Protein AF-A0A957BRP2-F1 (afdb_monomer_lite)

pLDDT: mean 76.22, std 13.16, range [39.69, 90.19]

Radius of gyration: 18.39 Å; chains: 1; bounding box: 35×47×61 Å

Sequence (130 aa):
HIIASQASKHIGDVGSLRTRLLAAVAVDPTNQDVIQQLTAIDGAYARVKLKAEVGGVLEDYERPFDPLKLKAVDFAIATMKETGVFEGLLPPGPYALNADPFELTAGQVFELDLSPAEPPPEEAVPIWKR

Structure (mmCIF, N/CA/C/O backbone):
data_AF-A0A957BRP2-F1
#
_entry.id   AF-A0A957BRP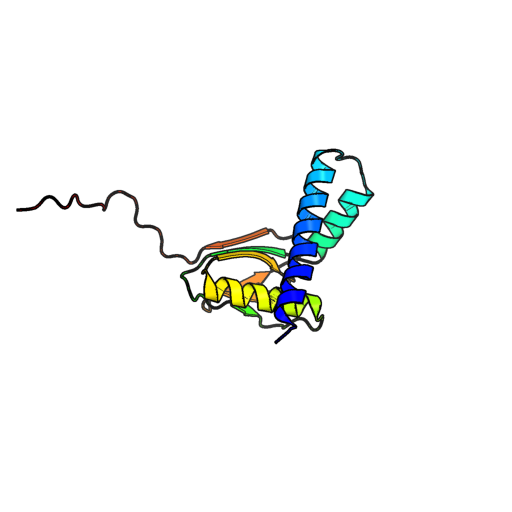2-F1
#
loop_
_atom_site.group_PDB
_atom_site.id
_atom_site.type_symbol
_atom_site.label_atom_id
_atom_site.label_alt_id
_atom_site.label_comp_id
_atom_site.label_asym_id
_atom_site.label_entity_id
_atom_site.label_seq_id
_atom_site.pdbx_PDB_ins_code
_atom_site.Cartn_x
_atom_site.Cartn_y
_atom_site.Cartn_z
_atom_site.occupancy
_atom_site.B_iso_or_equiv
_atom_site.auth_seq_id
_atom_site.auth_comp_id
_atom_site.auth_asym_id
_atom_site.auth_atom_id
_atom_site.pdbx_PDB_model_num
ATOM 1 N N . HIS A 1 1 ? -6.800 -19.661 -14.102 1.00 39.91 1 HIS A N 1
ATOM 2 C CA . HIS A 1 1 ? -6.485 -18.277 -13.689 1.00 39.91 1 HIS A CA 1
ATOM 3 C C . HIS A 1 1 ? -7.698 -17.664 -12.973 1.00 39.91 1 HIS A C 1
ATOM 5 O O . HIS A 1 1 ? -8.552 -17.107 -13.638 1.00 39.91 1 HIS A O 1
ATOM 11 N N . ILE A 1 2 ? -7.846 -17.834 -11.647 1.00 39.69 2 ILE A N 1
ATOM 12 C CA . ILE A 1 2 ? -8.983 -17.282 -10.850 1.00 39.69 2 ILE A CA 1
ATOM 13 C C . ILE A 1 2 ? -8.497 -16.498 -9.604 1.00 39.69 2 ILE A C 1
ATOM 15 O O . ILE A 1 2 ? -9.249 -15.755 -8.983 1.00 39.69 2 ILE A O 1
ATOM 19 N N . ILE A 1 3 ? -7.205 -16.573 -9.271 1.00 43.91 3 ILE A N 1
ATOM 20 C CA . ILE A 1 3 ? -6.670 -16.072 -7.994 1.00 43.91 3 ILE A CA 1
ATOM 21 C C . ILE A 1 3 ? -6.461 -14.541 -7.995 1.00 43.91 3 ILE A C 1
ATOM 23 O O . ILE A 1 3 ? -6.626 -13.913 -6.952 1.00 43.91 3 ILE A O 1
ATOM 27 N N . ALA A 1 4 ? -6.207 -13.921 -9.155 1.00 41.69 4 ALA A N 1
ATOM 28 C CA . ALA A 1 4 ? -5.976 -12.473 -9.259 1.00 41.69 4 ALA A CA 1
ATOM 29 C C . ALA A 1 4 ? -7.249 -11.636 -9.007 1.00 41.69 4 ALA A C 1
ATOM 31 O O . ALA A 1 4 ? -7.212 -10.644 -8.288 1.00 41.69 4 ALA A O 1
ATOM 32 N N . SER A 1 5 ? -8.409 -12.078 -9.512 1.00 44.28 5 SER A N 1
ATOM 33 C CA . SER A 1 5 ? -9.669 -11.321 -9.389 1.00 44.28 5 SER A CA 1
ATOM 34 C C . SER A 1 5 ? -10.220 -11.292 -7.956 1.00 44.28 5 SER A C 1
ATOM 36 O O . SER A 1 5 ? -10.863 -10.323 -7.561 1.00 44.28 5 SER A O 1
ATOM 38 N N . GLN A 1 6 ? -9.950 -12.322 -7.147 1.00 46.03 6 GLN A N 1
ATOM 39 C CA . GLN A 1 6 ? -10.313 -12.309 -5.725 1.00 46.03 6 GLN A CA 1
ATOM 40 C C . GLN A 1 6 ? -9.313 -11.517 -4.867 1.00 46.03 6 GLN A C 1
ATOM 42 O O . GLN A 1 6 ? -9.691 -10.995 -3.823 1.00 46.03 6 GLN A O 1
ATOM 47 N N . ALA A 1 7 ? -8.059 -11.379 -5.311 1.00 43.91 7 ALA A N 1
ATOM 48 C CA . ALA A 1 7 ? -7.031 -10.609 -4.610 1.00 43.91 7 ALA A CA 1
ATOM 49 C C . ALA A 1 7 ? -7.298 -9.097 -4.673 1.00 43.91 7 ALA A C 1
ATOM 51 O O . ALA A 1 7 ? -7.313 -8.441 -3.633 1.00 43.91 7 ALA A O 1
ATOM 52 N N . SER A 1 8 ? -7.615 -8.567 -5.861 1.00 48.12 8 SER A N 1
ATOM 53 C CA . SER A 1 8 ? -8.012 -7.160 -6.026 1.00 48.12 8 SER A CA 1
ATOM 54 C C . SER A 1 8 ? -9.260 -6.815 -5.215 1.00 48.12 8 SER A C 1
ATOM 56 O O . SER A 1 8 ? -9.370 -5.703 -4.714 1.00 48.12 8 SER A O 1
ATOM 58 N N . LYS A 1 9 ? -10.179 -7.776 -5.040 1.00 48.06 9 LYS A N 1
ATOM 59 C CA . LYS A 1 9 ? -11.356 -7.600 -4.182 1.00 48.06 9 LYS A CA 1
ATOM 60 C C . LYS A 1 9 ? -10.968 -7.438 -2.719 1.00 48.06 9 LYS A C 1
ATOM 62 O O . LYS A 1 9 ? -11.411 -6.482 -2.116 1.00 48.06 9 LYS A O 1
ATOM 67 N N . HIS A 1 10 ? -10.099 -8.288 -2.170 1.00 51.47 10 HIS A N 1
ATOM 68 C CA . HIS A 1 10 ? -9.723 -8.197 -0.754 1.00 51.47 10 HIS A CA 1
ATOM 69 C C . HIS A 1 10 ? -8.819 -6.999 -0.422 1.00 51.47 10 HIS A C 1
ATOM 71 O O . HIS A 1 10 ? -9.020 -6.359 0.605 1.00 51.47 10 HIS A O 1
ATOM 77 N N . ILE A 1 11 ? -7.854 -6.653 -1.281 1.00 59.44 11 ILE A N 1
ATOM 78 C CA . ILE A 1 11 ? -7.024 -5.444 -1.104 1.00 59.44 11 ILE A CA 1
ATOM 79 C C . ILE A 1 11 ? -7.878 -4.193 -1.309 1.00 59.44 11 ILE A C 1
ATOM 81 O O . ILE A 1 11 ? -7.826 -3.259 -0.509 1.00 59.44 11 ILE A O 1
ATOM 85 N N . GLY A 1 12 ? -8.714 -4.212 -2.350 1.00 57.41 12 GLY A N 1
ATOM 86 C CA . GLY A 1 12 ? -9.732 -3.202 -2.586 1.00 57.41 12 GLY A CA 1
ATOM 87 C C . GLY A 1 12 ? -10.685 -3.074 -1.402 1.00 57.41 12 GLY A C 1
ATOM 88 O O . GLY A 1 12 ? -11.028 -1.955 -1.050 1.00 57.41 12 GLY A O 1
ATOM 89 N N . ASP A 1 13 ? -11.047 -4.170 -0.735 1.00 68.25 13 ASP A N 1
ATOM 90 C CA . ASP A 1 13 ? -11.907 -4.175 0.447 1.00 68.25 13 ASP A CA 1
ATOM 91 C C . ASP A 1 13 ? -11.200 -3.575 1.661 1.00 68.25 13 ASP A C 1
ATOM 93 O O . ASP A 1 13 ? -11.823 -2.778 2.348 1.00 68.25 13 ASP A O 1
ATOM 97 N N . VAL A 1 14 ? -9.918 -3.868 1.920 1.00 72.12 14 VAL A N 1
ATOM 98 C CA . VAL A 1 14 ? -9.176 -3.252 3.043 1.00 72.12 14 VAL A CA 1
ATOM 99 C C . VAL A 1 14 ? -8.937 -1.760 2.792 1.00 72.12 14 VAL A C 1
ATOM 101 O O . VAL A 1 14 ? -9.185 -0.942 3.678 1.00 72.12 14 VAL A O 1
ATOM 104 N N . GLY A 1 15 ? -8.532 -1.378 1.578 1.00 70.56 15 GLY A N 1
ATOM 105 C CA . GLY A 1 15 ? -8.392 0.028 1.190 1.00 70.56 15 GLY A CA 1
ATOM 106 C C . GLY A 1 15 ? -9.727 0.781 1.228 1.00 70.56 15 GLY A C 1
ATOM 107 O O . GLY A 1 15 ? -9.817 1.862 1.807 1.00 70.56 15 GLY A O 1
ATOM 108 N N . SER A 1 16 ? -10.799 0.187 0.696 1.00 71.31 16 SER A N 1
ATOM 109 C CA . SER A 1 16 ? -12.150 0.769 0.720 1.00 71.31 16 SER A CA 1
ATOM 110 C C . SER A 1 16 ? -12.726 0.829 2.131 1.00 71.31 16 SER A C 1
ATOM 112 O O . SER A 1 16 ? -13.373 1.816 2.478 1.00 71.31 16 SER A O 1
ATOM 114 N N . LEU A 1 17 ? -12.496 -0.196 2.956 1.00 78.69 17 LEU A N 1
ATOM 115 C CA . LEU A 1 17 ? -12.867 -0.221 4.369 1.00 78.69 17 LEU A CA 1
ATOM 116 C C . LEU A 1 17 ? -12.195 0.939 5.091 1.00 78.69 17 LEU A C 1
ATOM 118 O O . LEU A 1 17 ? -12.870 1.706 5.767 1.00 78.69 17 LEU A O 1
ATOM 122 N N . ARG A 1 18 ? -10.895 1.128 4.876 1.00 77.56 18 ARG A N 1
ATOM 123 C CA . ARG A 1 18 ? -10.145 2.241 5.449 1.00 77.56 18 ARG A CA 1
ATOM 124 C C . ARG A 1 18 ? -10.690 3.602 5.005 1.00 77.56 18 ARG A C 1
ATOM 126 O O . ARG A 1 18 ? -10.87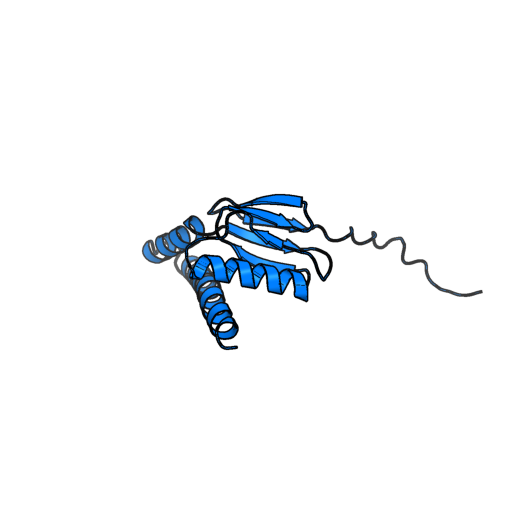5 4.478 5.843 1.00 77.56 18 ARG A O 1
ATOM 133 N N . THR A 1 19 ? -10.999 3.783 3.721 1.00 78.50 19 THR A N 1
ATOM 134 C CA . THR A 1 19 ? -11.618 5.018 3.204 1.00 78.50 19 THR A CA 1
ATOM 135 C C . THR A 1 19 ? -12.984 5.278 3.840 1.00 78.50 19 THR A C 1
ATOM 137 O O . THR A 1 19 ? -13.289 6.410 4.211 1.00 78.50 19 THR A O 1
ATOM 140 N N . ARG A 1 20 ? -13.797 4.232 4.033 1.00 81.38 20 ARG A N 1
ATOM 141 C CA . ARG A 1 20 ? -15.082 4.332 4.741 1.00 81.38 20 ARG A CA 1
ATOM 142 C C . ARG A 1 20 ? -14.894 4.676 6.216 1.00 81.38 20 ARG A C 1
ATOM 144 O O . ARG A 1 20 ? -15.638 5.506 6.723 1.00 81.38 20 ARG A O 1
ATOM 151 N N . LEU A 1 21 ? -13.902 4.088 6.883 1.00 80.69 21 LEU A N 1
ATOM 152 C CA . LEU A 1 21 ? -13.567 4.398 8.274 1.00 80.69 21 LEU A CA 1
ATOM 153 C C . LEU A 1 21 ? -13.082 5.844 8.414 1.00 80.69 21 LEU A C 1
ATOM 155 O O . LEU A 1 21 ? -13.538 6.538 9.310 1.00 80.69 21 LEU A O 1
ATOM 159 N N . LEU A 1 22 ? -12.251 6.346 7.494 1.00 81.81 22 LEU A N 1
ATOM 160 C CA . LEU A 1 22 ? -11.868 7.762 7.454 1.00 81.81 22 LEU A CA 1
ATOM 161 C C . LEU A 1 22 ? -13.079 8.684 7.291 1.00 81.81 22 LEU A C 1
ATOM 163 O O . LEU A 1 22 ? -13.196 9.675 8.008 1.00 81.81 22 LEU A O 1
ATOM 167 N N . ALA A 1 23 ? -13.991 8.352 6.373 1.00 82.88 23 ALA A N 1
ATOM 168 C CA . ALA A 1 23 ? -15.228 9.105 6.202 1.00 82.88 23 ALA A CA 1
ATOM 169 C C . ALA A 1 23 ? -16.103 9.050 7.467 1.00 82.88 23 ALA A C 1
ATOM 171 O O . ALA A 1 23 ? -16.691 10.057 7.846 1.00 82.88 23 ALA A O 1
ATOM 172 N N . ALA A 1 24 ? -16.148 7.907 8.156 1.00 80.06 24 ALA A N 1
ATOM 173 C CA . ALA A 1 24 ? -16.867 7.755 9.416 1.00 80.06 24 ALA A CA 1
ATOM 174 C C . ALA A 1 24 ? -16.241 8.582 10.553 1.00 80.06 24 ALA A C 1
ATOM 176 O O . ALA A 1 24 ? -16.981 9.249 11.265 1.00 80.06 24 ALA A O 1
ATOM 177 N N . VAL A 1 25 ? -14.907 8.627 10.678 1.00 84.19 25 VAL A N 1
ATOM 178 C CA . VAL A 1 25 ? -14.206 9.511 11.637 1.00 84.19 25 VAL A CA 1
ATOM 179 C C . VAL A 1 25 ? -14.467 10.984 11.324 1.00 84.19 25 VAL A C 1
ATOM 181 O O . VAL A 1 25 ? -14.622 11.787 12.238 1.00 84.19 25 VAL A O 1
ATOM 184 N N . ALA A 1 26 ? -14.541 11.358 10.043 1.00 84.69 26 ALA A N 1
ATOM 185 C CA . ALA A 1 26 ? -14.862 12.729 9.651 1.00 84.69 26 ALA A CA 1
ATOM 186 C C . ALA A 1 26 ? -16.294 13.141 10.045 1.00 84.69 26 ALA A C 1
ATOM 188 O O . ALA A 1 26 ? -16.545 14.323 10.273 1.00 84.69 26 ALA A O 1
ATOM 189 N N . VAL A 1 27 ? -17.221 12.179 10.125 1.00 87.25 27 VAL A N 1
ATOM 190 C CA . VAL A 1 27 ? -18.615 12.398 10.548 1.00 87.25 27 VAL A CA 1
ATOM 191 C C . VAL A 1 27 ? -18.758 12.359 12.071 1.00 87.25 27 VAL A C 1
ATOM 193 O O . VAL A 1 27 ? -19.453 13.201 12.634 1.00 87.25 27 VAL A O 1
ATOM 196 N N . ASP A 1 28 ? -18.100 11.410 12.737 1.00 83.75 28 ASP A N 1
ATOM 197 C CA . ASP A 1 28 ? -18.090 11.268 14.193 1.00 83.75 28 ASP A CA 1
ATOM 198 C C . ASP A 1 28 ? -16.667 10.972 14.705 1.00 83.75 28 ASP A C 1
ATOM 200 O O . ASP A 1 28 ? -16.266 9.810 14.842 1.00 83.75 28 ASP A O 1
ATOM 204 N N . PRO A 1 29 ? -15.895 12.021 15.037 1.00 80.06 29 PRO A N 1
ATOM 205 C CA . PRO A 1 29 ? -14.525 11.879 15.517 1.00 80.06 29 PRO A CA 1
ATOM 206 C C . PRO A 1 29 ? -14.441 11.388 16.968 1.00 80.06 29 PRO A C 1
ATOM 208 O O . PRO A 1 29 ? -13.342 11.262 17.501 1.00 80.06 29 PRO A O 1
ATOM 211 N N . THR A 1 30 ? -15.570 11.132 17.638 1.00 85.81 30 THR A N 1
ATOM 212 C CA . THR A 1 30 ? -15.581 10.624 19.018 1.00 85.81 30 THR A CA 1
ATOM 213 C C . THR A 1 30 ? -15.736 9.109 19.091 1.00 85.81 30 THR A C 1
ATOM 215 O O . THR A 1 30 ? -15.460 8.515 20.138 1.00 85.81 30 THR A O 1
ATOM 218 N N . ASN A 1 31 ? -16.108 8.473 17.975 1.00 86.00 31 ASN A N 1
ATOM 219 C CA . ASN A 1 31 ? -16.339 7.040 17.898 1.00 86.00 31 ASN A CA 1
ATOM 220 C C . ASN A 1 31 ? -15.031 6.241 18.042 1.00 86.00 31 ASN A C 1
ATOM 222 O O . ASN A 1 31 ? -14.284 6.026 17.084 1.00 86.00 31 ASN A O 1
ATOM 226 N N . GLN A 1 32 ? -14.767 5.785 19.269 1.00 83.56 32 GLN A N 1
ATOM 227 C CA . GLN A 1 32 ? -13.546 5.065 19.629 1.00 83.56 32 GLN A CA 1
ATOM 228 C C . GLN A 1 32 ? -13.381 3.744 18.866 1.00 83.56 32 GLN A C 1
ATOM 230 O O . GLN A 1 32 ? -12.252 3.391 18.536 1.00 83.56 32 GLN A O 1
ATOM 235 N N . ASP A 1 33 ? -14.467 3.042 18.532 1.00 82.19 33 ASP A N 1
ATOM 236 C CA . ASP A 1 33 ? -14.391 1.769 17.802 1.00 82.19 33 ASP A CA 1
ATOM 237 C C . ASP A 1 33 ? -13.894 1.978 16.366 1.00 82.19 33 ASP A C 1
ATOM 239 O O . ASP A 1 33 ? -13.042 1.234 15.877 1.00 82.19 33 ASP A O 1
ATOM 243 N N . VAL A 1 34 ? -14.370 3.034 15.699 1.00 79.56 34 VAL A N 1
ATOM 244 C CA . VAL A 1 34 ? -13.927 3.400 14.343 1.00 79.56 34 VAL A CA 1
ATOM 245 C C . VAL A 1 34 ? -12.454 3.816 14.358 1.00 79.56 34 VAL A C 1
ATOM 247 O O . VAL A 1 34 ? -11.680 3.394 13.496 1.00 79.56 34 VAL A O 1
ATOM 250 N N . ILE A 1 35 ? -12.046 4.596 15.361 1.00 78.38 35 ILE A N 1
ATOM 251 C CA . ILE A 1 35 ? -10.656 5.035 15.531 1.00 78.38 35 ILE A CA 1
ATOM 252 C C . ILE A 1 35 ? -9.738 3.840 15.805 1.00 78.38 35 ILE A C 1
ATOM 254 O O . ILE A 1 35 ? -8.669 3.747 15.203 1.00 78.38 35 ILE A O 1
ATOM 258 N N . GLN A 1 36 ? -10.144 2.897 16.659 1.00 82.12 36 GLN A N 1
ATOM 259 C CA . GLN A 1 36 ? -9.364 1.689 16.935 1.00 82.12 36 GLN A CA 1
ATOM 260 C C . GLN A 1 36 ? -9.220 0.807 15.696 1.00 82.12 36 GLN A C 1
ATOM 262 O O . GLN A 1 36 ? -8.122 0.330 15.422 1.00 82.12 36 GLN A O 1
ATOM 267 N N . GLN A 1 37 ? -10.284 0.628 14.909 1.00 77.50 37 GLN A N 1
ATOM 268 C CA . GLN A 1 37 ? -10.210 -0.140 13.663 1.00 77.50 37 GLN A CA 1
ATOM 269 C C . GLN A 1 37 ? -9.298 0.526 12.630 1.00 77.50 37 GLN A C 1
ATOM 271 O O . GLN A 1 37 ? -8.487 -0.152 11.999 1.00 77.50 37 GLN A O 1
ATOM 276 N N . LEU A 1 38 ? -9.380 1.852 12.488 1.00 77.81 38 LEU A N 1
ATOM 277 C CA . LEU A 1 38 ? -8.488 2.609 11.614 1.00 77.81 38 LEU A CA 1
ATOM 278 C C . LEU A 1 38 ? -7.028 2.487 12.075 1.00 77.81 38 LEU A C 1
ATOM 280 O O . LEU A 1 38 ? -6.148 2.222 11.261 1.00 77.81 38 LEU A O 1
ATOM 284 N N . THR A 1 39 ? -6.792 2.594 13.383 1.00 77.94 39 THR A N 1
ATOM 285 C CA . THR A 1 39 ? -5.462 2.462 13.994 1.00 77.94 39 THR A CA 1
ATOM 286 C C . THR A 1 39 ? -4.910 1.044 13.859 1.00 77.94 39 THR A C 1
ATOM 288 O O . THR A 1 39 ? -3.716 0.877 13.653 1.00 77.94 39 THR A O 1
ATOM 291 N N . ALA A 1 40 ? -5.753 0.012 13.927 1.00 78.88 40 ALA A N 1
ATOM 292 C CA . ALA A 1 40 ? -5.339 -1.373 13.715 1.00 78.88 40 ALA A CA 1
ATOM 293 C C . ALA A 1 40 ? -4.923 -1.632 12.258 1.00 78.88 40 ALA A C 1
ATOM 295 O O . ALA A 1 40 ? -3.949 -2.341 12.015 1.00 78.88 40 ALA A O 1
ATOM 296 N N . ILE A 1 41 ? -5.632 -1.038 11.290 1.00 77.94 41 ILE A N 1
ATOM 297 C CA . ILE A 1 41 ? -5.258 -1.106 9.870 1.00 77.94 41 ILE A CA 1
ATOM 298 C C . ILE A 1 41 ? -3.954 -0.340 9.635 1.00 77.94 41 ILE A C 1
ATOM 300 O O . ILE A 1 41 ? -3.030 -0.885 9.033 1.00 77.94 41 ILE A O 1
ATOM 304 N N . ASP A 1 42 ? -3.855 0.885 10.148 1.00 75.38 42 ASP A N 1
ATOM 305 C CA . ASP A 1 42 ? -2.649 1.704 10.016 1.00 75.38 42 ASP A CA 1
ATOM 306 C C . ASP A 1 42 ? -1.460 1.064 10.752 1.00 75.38 42 ASP A C 1
ATOM 308 O O . ASP A 1 42 ? -0.347 1.087 10.254 1.00 75.38 42 ASP A O 1
ATOM 312 N N . GLY A 1 43 ? -1.675 0.382 11.875 1.00 79.25 43 GLY A N 1
ATOM 313 C CA . GLY A 1 43 ? -0.633 -0.352 12.599 1.00 79.25 43 GLY A CA 1
ATOM 314 C C . GLY A 1 43 ? -0.189 -1.660 11.934 1.00 79.25 43 GLY A C 1
ATOM 315 O O . GLY A 1 43 ? 0.820 -2.232 12.342 1.00 79.25 43 GLY A O 1
ATOM 316 N N . ALA A 1 44 ? -0.909 -2.146 10.919 1.00 80.19 44 ALA A N 1
ATOM 317 C CA . ALA A 1 44 ? -0.582 -3.381 10.205 1.00 80.19 44 ALA A CA 1
ATOM 318 C C . ALA A 1 44 ? 0.026 -3.144 8.811 1.00 80.19 44 ALA A C 1
ATOM 320 O O . ALA A 1 44 ? 0.657 -4.055 8.267 1.00 80.19 44 ALA A O 1
ATOM 321 N N . TYR A 1 45 ? -0.158 -1.947 8.244 1.00 82.75 45 TYR A N 1
ATOM 322 C CA . TYR A 1 45 ? 0.244 -1.597 6.882 1.00 82.75 45 TYR A CA 1
ATOM 323 C C . TYR A 1 45 ? 0.866 -0.197 6.822 1.00 82.75 45 TYR A C 1
ATOM 325 O O . TYR A 1 45 ? 0.474 0.714 7.545 1.00 82.75 45 TYR A O 1
ATOM 333 N N . ALA A 1 46 ? 1.817 -0.008 5.916 1.00 85.69 46 ALA A N 1
ATOM 334 C CA . ALA A 1 46 ? 2.286 1.301 5.494 1.00 85.69 46 ALA A CA 1
ATOM 335 C C . ALA A 1 46 ? 1.405 1.811 4.348 1.00 85.69 46 ALA A C 1
ATOM 337 O O . ALA A 1 46 ? 1.018 1.045 3.459 1.00 85.69 46 ALA A O 1
ATOM 338 N N . ARG A 1 47 ? 1.106 3.111 4.332 1.00 84.00 47 ARG A N 1
ATOM 339 C CA . ARG A 1 47 ? 0.504 3.745 3.159 1.00 84.00 47 ARG A CA 1
ATOM 340 C C . ARG A 1 47 ? 1.614 4.170 2.222 1.00 84.00 47 ARG A C 1
ATOM 342 O O . ARG A 1 47 ? 2.526 4.874 2.643 1.00 84.00 47 ARG A O 1
ATOM 349 N N . VAL A 1 48 ? 1.504 3.785 0.960 1.00 86.50 48 VAL A N 1
ATOM 350 C CA . VAL A 1 48 ? 2.511 4.101 -0.044 1.00 86.50 48 VAL A CA 1
ATOM 351 C C . VAL A 1 48 ? 1.910 4.829 -1.231 1.00 86.50 48 VAL A C 1
ATOM 353 O O . VAL A 1 48 ? 0.814 4.497 -1.691 1.00 86.50 48 VAL A O 1
ATOM 356 N N . LYS A 1 49 ? 2.666 5.797 -1.737 1.00 89.00 49 LYS A N 1
ATOM 357 C CA . LYS A 1 49 ? 2.473 6.390 -3.051 1.00 89.00 49 LYS A CA 1
ATOM 358 C C . LYS A 1 49 ? 3.785 6.278 -3.811 1.00 89.00 49 LYS A C 1
ATOM 360 O O . LYS A 1 49 ? 4.737 7.002 -3.537 1.00 89.00 49 LYS A O 1
ATOM 365 N N . LEU A 1 50 ? 3.842 5.315 -4.715 1.00 87.50 50 LEU A N 1
ATOM 366 C CA . LEU A 1 50 ? 5.012 5.008 -5.520 1.00 87.50 50 LEU A CA 1
ATOM 367 C C . LEU A 1 50 ? 4.762 5.478 -6.943 1.00 87.50 50 LEU A C 1
ATOM 369 O O . LEU A 1 50 ? 3.690 5.245 -7.508 1.00 87.50 50 LEU A O 1
ATOM 373 N N . LYS A 1 51 ? 5.760 6.130 -7.521 1.00 88.50 51 LYS A N 1
ATOM 374 C CA . LYS A 1 51 ? 5.716 6.598 -8.894 1.00 88.50 51 LYS A CA 1
ATOM 375 C C . LYS A 1 51 ? 7.078 6.392 -9.546 1.00 88.50 51 LYS A C 1
ATOM 377 O O . LYS A 1 51 ? 8.110 6.693 -8.958 1.00 88.50 51 LYS A O 1
ATOM 382 N N . ALA A 1 52 ? 7.068 5.829 -10.739 1.00 87.25 52 ALA A N 1
ATOM 383 C CA . ALA A 1 52 ? 8.229 5.565 -11.569 1.00 87.25 52 ALA A CA 1
ATOM 384 C C . ALA A 1 52 ? 7.811 5.612 -13.044 1.00 87.25 52 ALA A C 1
ATOM 386 O O . ALA A 1 52 ? 6.628 5.733 -13.373 1.00 87.25 52 ALA A O 1
ATOM 387 N N . GLU A 1 53 ? 8.777 5.472 -13.949 1.00 84.50 53 GLU A N 1
ATOM 388 C CA . GLU A 1 53 ? 8.461 5.214 -15.351 1.00 84.50 53 GLU A CA 1
ATOM 389 C C . GLU A 1 53 ? 7.646 3.919 -15.518 1.00 84.50 53 GLU A C 1
ATOM 391 O O . GLU A 1 53 ? 7.742 2.976 -14.723 1.00 84.50 53 GLU A O 1
ATOM 396 N N . VAL A 1 54 ? 6.832 3.871 -16.575 1.00 78.19 54 VAL A N 1
ATOM 397 C CA . VAL A 1 54 ? 6.050 2.681 -16.932 1.00 78.19 54 VAL A CA 1
ATOM 398 C C . VAL A 1 54 ? 6.989 1.487 -17.110 1.00 78.19 54 VAL A C 1
ATOM 400 O O . VAL A 1 54 ? 7.963 1.560 -17.857 1.00 78.19 54 VAL A O 1
ATOM 403 N N . GLY A 1 55 ? 6.682 0.378 -16.437 1.00 71.44 55 GLY A N 1
ATOM 404 C CA . GLY A 1 55 ? 7.555 -0.796 -16.385 1.00 71.44 55 GLY A CA 1
ATOM 405 C C . GLY A 1 55 ? 8.493 -0.830 -15.177 1.00 71.44 55 GLY A C 1
ATOM 406 O O . GLY A 1 55 ? 9.291 -1.762 -15.080 1.00 71.44 55 GLY A O 1
ATOM 407 N N . GLY A 1 56 ? 8.375 0.133 -14.255 1.00 77.19 56 GLY A N 1
ATOM 408 C CA . GLY A 1 56 ? 9.105 0.134 -12.994 1.00 77.19 56 GLY A CA 1
ATOM 409 C C . GLY A 1 56 ? 8.931 -1.173 -12.216 1.00 77.19 56 GLY A C 1
ATOM 410 O O . GLY A 1 56 ? 7.830 -1.726 -12.122 1.00 77.19 56 GLY A O 1
ATOM 411 N N . VAL A 1 57 ? 10.034 -1.685 -11.675 1.00 81.50 57 VAL A N 1
ATOM 412 C CA . VAL A 1 57 ? 10.068 -2.976 -10.980 1.00 81.50 57 VAL A CA 1
ATOM 413 C C . VAL A 1 57 ? 10.059 -2.724 -9.482 1.00 81.50 57 VAL A C 1
ATOM 415 O O . VAL A 1 57 ? 11.023 -2.192 -8.938 1.00 81.50 57 VAL A O 1
ATOM 418 N N . LEU A 1 58 ? 8.962 -3.110 -8.831 1.00 84.19 58 LEU A N 1
ATOM 419 C CA . LEU A 1 58 ? 8.896 -3.218 -7.379 1.00 84.19 58 LEU A CA 1
ATOM 420 C C . LEU A 1 58 ? 9.339 -4.631 -6.975 1.00 84.19 58 LEU A C 1
ATOM 422 O O . LEU A 1 58 ? 8.807 -5.620 -7.482 1.00 84.19 58 LEU A O 1
ATOM 426 N N . GLU A 1 59 ? 10.301 -4.721 -6.069 1.00 84.81 59 GLU A N 1
ATOM 427 C CA . GLU A 1 59 ? 10.783 -5.962 -5.468 1.00 84.81 59 GLU A CA 1
ATOM 428 C C . GLU A 1 59 ? 10.468 -5.970 -3.972 1.00 84.81 59 GLU A C 1
ATOM 430 O O . GLU A 1 59 ? 10.507 -4.931 -3.315 1.00 84.81 59 GLU A O 1
ATOM 435 N N . ASP A 1 60 ? 10.163 -7.152 -3.443 1.00 83.00 60 ASP A N 1
ATOM 436 C CA . ASP A 1 60 ? 9.974 -7.419 -2.016 1.00 83.00 60 ASP A CA 1
ATOM 437 C C . ASP A 1 60 ? 10.996 -8.477 -1.593 1.00 83.00 60 ASP A C 1
ATOM 439 O O . ASP A 1 60 ? 11.030 -9.576 -2.164 1.00 83.00 60 ASP A O 1
ATOM 443 N N . TYR A 1 61 ? 11.838 -8.131 -0.617 1.00 73.00 61 TYR A N 1
ATOM 444 C CA . TYR A 1 61 ? 12.928 -8.990 -0.156 1.00 73.00 61 TYR A CA 1
ATOM 445 C C . TYR A 1 61 ? 12.523 -9.945 0.970 1.00 73.00 61 TYR A C 1
ATOM 447 O O . TYR A 1 61 ? 13.202 -10.954 1.162 1.00 73.00 61 TYR A O 1
ATOM 455 N N . GLU A 1 62 ? 11.434 -9.681 1.696 1.00 74.38 62 GLU A N 1
ATOM 456 C CA . GLU A 1 62 ? 11.005 -10.534 2.812 1.00 74.38 62 GLU A CA 1
ATOM 457 C C . GLU A 1 62 ? 9.882 -11.504 2.449 1.00 74.38 62 GLU A C 1
ATOM 459 O O . GLU A 1 62 ? 9.787 -12.546 3.093 1.00 74.38 62 GLU A O 1
ATOM 464 N N . ARG A 1 63 ? 9.070 -11.211 1.421 1.00 70.56 63 ARG A N 1
ATOM 465 C CA . ARG A 1 63 ? 7.901 -12.009 1.002 1.00 70.56 63 ARG A CA 1
ATOM 466 C C . ARG A 1 63 ? 7.051 -12.497 2.185 1.00 70.56 63 ARG A C 1
ATOM 468 O O . ARG A 1 63 ? 7.264 -13.601 2.697 1.00 70.56 63 ARG A O 1
ATOM 475 N N . PRO A 1 64 ? 6.012 -11.743 2.579 1.00 69.62 64 PRO A N 1
ATOM 476 C CA . PRO A 1 64 ? 5.161 -12.098 3.704 1.00 69.62 64 PRO A CA 1
ATOM 477 C C . PRO A 1 64 ? 4.633 -13.538 3.620 1.00 69.62 64 PRO A C 1
ATOM 479 O O . PRO A 1 64 ? 4.075 -13.948 2.605 1.00 69.62 64 PRO A O 1
ATOM 482 N N . PHE A 1 65 ? 4.731 -14.292 4.719 1.00 72.75 65 PHE A N 1
ATOM 483 C CA . PHE A 1 65 ? 4.143 -15.638 4.806 1.00 72.75 65 PHE A CA 1
ATOM 484 C C . PHE A 1 65 ? 2.604 -15.609 4.806 1.00 72.75 65 PHE A C 1
ATOM 486 O O . PHE A 1 65 ? 1.949 -16.584 4.438 1.00 72.75 65 PHE A O 1
ATOM 493 N N . ASP A 1 66 ? 2.017 -14.483 5.220 1.00 77.50 66 ASP A N 1
ATOM 494 C CA . ASP A 1 66 ? 0.574 -14.269 5.201 1.00 77.50 66 ASP A CA 1
ATOM 495 C C . ASP A 1 66 ? 0.072 -14.158 3.744 1.00 77.50 66 ASP A C 1
ATOM 497 O O . ASP A 1 66 ? 0.459 -13.222 3.033 1.00 77.50 66 ASP A O 1
ATOM 501 N N . PRO A 1 67 ? -0.822 -15.059 3.290 1.00 75.00 67 PRO A N 1
ATOM 502 C CA . PRO A 1 67 ? -1.338 -15.056 1.923 1.00 75.00 67 PRO A CA 1
ATOM 503 C C . PRO A 1 67 ? -2.042 -13.757 1.519 1.00 75.00 67 PRO A C 1
ATOM 505 O O . PRO A 1 67 ? -2.112 -13.448 0.329 1.00 75.00 67 PRO A O 1
ATOM 508 N N . LEU A 1 68 ? -2.607 -13.013 2.475 1.00 71.56 68 LEU A N 1
ATOM 509 C CA . LEU A 1 68 ? -3.240 -11.722 2.207 1.00 71.56 68 LEU A CA 1
ATOM 510 C C . LEU A 1 68 ? -2.187 -10.648 1.938 1.00 71.56 68 LEU A C 1
ATOM 512 O O . LEU A 1 68 ? -2.313 -9.897 0.972 1.00 71.56 68 LEU A O 1
ATOM 516 N N . LYS A 1 69 ? -1.126 -10.619 2.748 1.00 77.56 69 LYS A N 1
ATOM 517 C CA . LYS A 1 69 ? -0.013 -9.674 2.594 1.00 77.56 69 LYS A CA 1
ATOM 518 C C . LYS A 1 69 ? 0.775 -9.943 1.315 1.00 77.56 69 LYS A C 1
ATOM 520 O O . LYS A 1 69 ? 1.045 -9.008 0.571 1.00 77.56 69 LYS A O 1
ATOM 525 N N . LEU A 1 70 ? 1.052 -11.211 1.010 1.00 82.12 70 LEU A N 1
ATOM 526 C CA . LEU A 1 70 ? 1.733 -11.609 -0.223 1.00 82.12 70 LEU A CA 1
ATOM 527 C C . LEU A 1 70 ? 0.967 -11.147 -1.471 1.00 82.12 70 LEU A C 1
ATOM 529 O O . LEU A 1 70 ? 1.546 -10.603 -2.404 1.00 82.12 70 LEU A O 1
ATOM 533 N N . LYS A 1 71 ? -0.363 -11.270 -1.459 1.00 77.62 71 LYS A N 1
ATOM 534 C CA . LYS A 1 71 ? -1.206 -10.775 -2.555 1.00 77.62 71 LYS A CA 1
ATOM 535 C C . LYS A 1 71 ? -1.195 -9.253 -2.685 1.00 77.62 71 LYS A C 1
ATOM 537 O O . LYS A 1 71 ? -1.291 -8.756 -3.804 1.00 77.62 71 LYS A O 1
ATOM 542 N N . ALA A 1 72 ? -1.122 -8.523 -1.568 1.00 79.62 72 ALA A N 1
ATOM 543 C CA . ALA A 1 72 ? -1.003 -7.064 -1.584 1.00 79.62 72 ALA A CA 1
ATOM 544 C C . ALA A 1 72 ? 0.278 -6.625 -2.298 1.00 79.62 72 ALA A C 1
ATOM 546 O O . ALA A 1 72 ? 0.230 -5.747 -3.160 1.00 79.62 72 ALA A O 1
ATOM 547 N N . VAL A 1 73 ? 1.383 -7.313 -2.008 1.00 84.88 73 VAL A N 1
ATOM 548 C CA . VAL A 1 73 ? 2.662 -7.119 -2.692 1.00 84.88 73 VAL A CA 1
ATOM 549 C C . VAL A 1 73 ? 2.545 -7.465 -4.179 1.00 84.88 73 VAL A C 1
ATOM 551 O O . VAL A 1 73 ? 2.840 -6.616 -5.014 1.00 84.88 73 VAL A O 1
ATOM 554 N N . ASP A 1 74 ? 2.031 -8.647 -4.536 1.00 84.88 74 ASP A N 1
ATOM 555 C CA . ASP A 1 74 ? 1.879 -9.064 -5.942 1.00 84.88 74 ASP A CA 1
ATOM 556 C C . ASP A 1 74 ? 1.063 -8.056 -6.770 1.00 84.88 74 ASP A C 1
ATOM 558 O O . ASP A 1 74 ? 1.390 -7.767 -7.924 1.00 84.88 74 ASP A O 1
ATOM 562 N N . PHE A 1 75 ? -0.003 -7.501 -6.185 1.00 83.56 75 PHE A N 1
ATOM 563 C CA . PHE A 1 75 ? -0.828 -6.484 -6.831 1.00 83.56 75 PHE A CA 1
ATOM 564 C C . PHE A 1 75 ? -0.071 -5.169 -7.041 1.00 83.56 75 PHE A C 1
ATOM 566 O O . PHE A 1 75 ? -0.167 -4.579 -8.119 1.00 83.56 75 PHE A O 1
ATOM 573 N N . ALA A 1 76 ? 0.699 -4.719 -6.048 1.00 84.44 76 ALA A N 1
ATOM 574 C CA . ALA A 1 76 ? 1.527 -3.525 -6.175 1.00 84.44 76 ALA A CA 1
ATOM 575 C C . ALA A 1 76 ? 2.597 -3.697 -7.262 1.00 84.44 76 ALA A C 1
ATOM 577 O O . ALA A 1 76 ? 2.741 -2.825 -8.116 1.00 84.44 76 ALA A O 1
ATOM 578 N N . ILE A 1 77 ? 3.269 -4.853 -7.301 1.00 86.56 77 ILE A N 1
ATOM 579 C CA . ILE A 1 77 ? 4.262 -5.191 -8.332 1.00 86.56 77 ILE A CA 1
ATOM 580 C C . ILE A 1 77 ? 3.626 -5.175 -9.726 1.00 86.56 77 ILE A C 1
ATOM 582 O O . ILE A 1 77 ? 4.170 -4.571 -10.652 1.00 86.56 77 ILE A O 1
ATOM 586 N N . ALA A 1 78 ? 2.459 -5.806 -9.889 1.00 84.69 78 ALA A N 1
ATOM 587 C CA . ALA A 1 78 ? 1.749 -5.823 -11.166 1.00 84.69 78 ALA A CA 1
ATOM 588 C C . ALA A 1 78 ? 1.319 -4.414 -11.610 1.00 84.69 78 ALA A C 1
ATOM 590 O O . ALA A 1 78 ? 1.507 -4.058 -12.771 1.00 84.69 78 ALA A O 1
ATOM 591 N N . THR A 1 79 ? 0.803 -3.602 -10.683 1.00 82.69 79 THR A N 1
ATOM 592 C CA . THR A 1 79 ? 0.334 -2.239 -10.970 1.00 82.69 79 THR A CA 1
ATOM 593 C C . THR A 1 79 ? 1.492 -1.309 -11.333 1.00 82.69 79 THR A C 1
ATOM 595 O O . THR A 1 79 ? 1.394 -0.576 -12.319 1.00 82.69 79 THR A O 1
ATOM 598 N N . MET A 1 80 ? 2.610 -1.375 -10.601 1.00 84.69 80 MET A N 1
ATOM 599 C CA . MET A 1 80 ? 3.832 -0.627 -10.927 1.00 84.69 80 MET A CA 1
ATOM 600 C C . MET A 1 80 ? 4.370 -1.012 -12.305 1.00 84.69 80 MET A C 1
ATOM 602 O O . MET A 1 80 ? 4.717 -0.141 -13.100 1.00 84.69 80 MET A O 1
ATOM 606 N N . LYS A 1 81 ? 4.346 -2.304 -12.641 1.00 82.81 81 LYS A N 1
ATOM 607 C CA . LYS A 1 81 ? 4.772 -2.782 -13.957 1.00 82.81 81 LYS A CA 1
ATOM 608 C C . LYS A 1 81 ? 3.863 -2.297 -15.092 1.00 82.81 81 LYS A C 1
ATOM 610 O O . LYS A 1 81 ? 4.357 -2.008 -16.177 1.00 82.81 81 LYS A O 1
ATOM 615 N N . GLU A 1 82 ? 2.551 -2.238 -14.868 1.00 80.56 82 GLU A N 1
ATOM 616 C CA . GLU A 1 82 ? 1.571 -1.853 -15.893 1.00 80.56 82 GLU A CA 1
ATOM 617 C C . GLU A 1 82 ? 1.474 -0.334 -16.084 1.00 80.56 82 GLU A C 1
ATOM 619 O O . GLU A 1 82 ? 1.373 0.140 -17.213 1.00 80.56 82 GLU A O 1
ATOM 624 N N . THR A 1 83 ? 1.515 0.432 -14.993 1.00 82.44 83 THR A N 1
ATOM 625 C CA . THR A 1 83 ? 1.180 1.866 -15.008 1.00 82.44 83 THR A CA 1
ATOM 626 C C . THR A 1 83 ? 2.316 2.781 -14.562 1.00 82.44 83 THR A C 1
ATOM 628 O O . THR A 1 83 ? 2.254 3.979 -14.819 1.00 82.44 83 THR A O 1
ATOM 631 N N . GLY A 1 84 ? 3.339 2.250 -13.883 1.00 83.12 84 GLY A N 1
ATOM 632 C CA . GLY A 1 84 ? 4.378 3.049 -13.224 1.00 83.12 84 GLY A CA 1
ATOM 633 C C . GLY A 1 84 ? 3.900 3.776 -11.962 1.00 83.12 84 GLY A C 1
ATOM 634 O O . GLY A 1 84 ? 4.689 4.472 -11.332 1.00 83.12 84 GLY A O 1
ATOM 635 N N . VAL A 1 85 ? 2.629 3.632 -11.565 1.00 85.19 85 VAL A N 1
ATOM 636 C CA . VAL A 1 85 ? 2.044 4.353 -10.428 1.00 85.19 85 VAL A CA 1
ATOM 637 C C . VAL A 1 85 ? 1.303 3.387 -9.519 1.00 85.19 85 VAL A C 1
ATOM 639 O O . VAL A 1 85 ? 0.426 2.651 -9.958 1.00 85.19 85 VAL A O 1
ATOM 642 N N . PHE A 1 86 ? 1.590 3.430 -8.225 1.00 85.50 86 PHE A N 1
ATOM 643 C CA . PHE A 1 86 ? 0.850 2.669 -7.231 1.00 85.50 86 PHE A CA 1
ATOM 644 C C . PHE A 1 86 ? 0.530 3.535 -6.019 1.00 85.50 86 PHE A C 1
ATOM 646 O O . PHE A 1 86 ? 1.419 4.096 -5.386 1.00 85.50 86 PHE A O 1
ATOM 653 N N . GLU A 1 87 ? -0.751 3.606 -5.669 1.00 85.81 87 GLU A N 1
ATOM 654 C CA . GLU A 1 87 ? -1.221 4.244 -4.443 1.00 85.81 87 GLU A CA 1
ATOM 655 C C . GLU A 1 87 ? -2.058 3.236 -3.658 1.00 85.81 87 GLU A C 1
ATOM 657 O O . GLU A 1 87 ? -3.067 2.724 -4.151 1.00 85.81 87 GLU A O 1
ATOM 662 N N . GLY A 1 88 ? -1.624 2.909 -2.442 1.00 84.50 88 GLY A N 1
ATOM 663 C CA . GLY A 1 88 ? -2.266 1.853 -1.676 1.00 84.50 88 GLY A CA 1
ATOM 664 C C . GLY A 1 88 ? -1.609 1.550 -0.338 1.00 84.50 88 GLY A C 1
ATOM 665 O O . GLY A 1 88 ? -0.902 2.369 0.246 1.00 84.50 88 GLY A O 1
ATOM 666 N N . LEU A 1 89 ? -1.897 0.352 0.165 1.00 84.88 89 LEU A N 1
ATOM 667 C CA . LEU A 1 89 ? -1.372 -0.165 1.423 1.00 84.88 89 LEU A CA 1
ATOM 668 C C . LEU A 1 89 ? -0.408 -1.311 1.122 1.00 84.88 89 LEU A C 1
ATOM 670 O O . LEU A 1 89 ? -0.780 -2.254 0.421 1.00 84.88 89 LEU A O 1
ATOM 674 N N . LEU A 1 90 ? 0.798 -1.241 1.679 1.00 86.94 90 LEU A N 1
ATOM 675 C CA . LEU A 1 90 ? 1.782 -2.319 1.641 1.00 86.94 90 LEU A CA 1
ATOM 676 C C . LEU A 1 90 ? 2.115 -2.778 3.060 1.00 86.94 90 LEU A C 1
ATOM 678 O O . LEU A 1 90 ? 2.132 -1.963 3.982 1.00 86.94 90 LEU A O 1
ATOM 682 N N . PRO A 1 91 ? 2.348 -4.079 3.278 1.00 86.81 91 PRO A N 1
ATOM 683 C CA . PRO A 1 91 ? 2.828 -4.547 4.567 1.00 86.81 91 PRO A CA 1
ATOM 684 C C . PRO A 1 91 ? 4.225 -3.966 4.847 1.00 86.81 91 PRO A C 1
ATOM 686 O O . PRO A 1 91 ? 4.982 -3.727 3.903 1.00 86.81 91 PRO A O 1
ATOM 689 N N . PRO A 1 92 ? 4.571 -3.732 6.124 1.00 88.44 92 PRO A N 1
ATOM 690 C CA . PRO A 1 92 ? 5.910 -3.289 6.487 1.00 88.44 92 PRO A CA 1
ATOM 691 C C . PRO A 1 92 ? 6.952 -4.318 6.050 1.00 88.44 92 PRO A C 1
ATOM 693 O O . PRO A 1 92 ? 6.661 -5.517 6.031 1.00 88.44 92 PRO A O 1
ATOM 696 N N . GLY A 1 93 ? 8.141 -3.834 5.714 1.00 88.56 93 GLY A N 1
ATOM 697 C CA . GLY A 1 93 ? 9.244 -4.663 5.250 1.00 88.56 93 GLY A CA 1
ATOM 698 C C . GLY A 1 93 ? 10.168 -3.938 4.268 1.00 88.56 93 GLY A C 1
ATOM 699 O O . GLY A 1 93 ? 9.913 -2.783 3.903 1.00 88.56 93 GLY A O 1
ATOM 700 N N . PRO A 1 94 ? 11.250 -4.607 3.848 1.00 89.81 94 PRO A N 1
ATOM 701 C CA . PRO A 1 94 ? 12.191 -4.105 2.859 1.00 89.81 94 PRO A CA 1
ATOM 702 C C . PRO A 1 94 ? 11.674 -4.299 1.427 1.00 89.81 94 PRO A C 1
ATOM 704 O O . PRO A 1 94 ? 11.323 -5.406 1.012 1.00 89.81 94 PRO A O 1
ATOM 707 N N . TYR A 1 95 ? 11.719 -3.226 0.645 1.00 90.19 95 TYR A N 1
ATOM 708 C CA . TYR A 1 95 ? 11.354 -3.204 -0.768 1.00 90.19 95 TYR A CA 1
ATOM 709 C C . TYR A 1 95 ? 12.454 -2.542 -1.597 1.00 90.19 95 TYR A C 1
ATOM 711 O O . TYR A 1 95 ? 13.321 -1.852 -1.066 1.00 90.19 95 TYR A O 1
ATOM 719 N N . ALA A 1 96 ? 12.408 -2.716 -2.913 1.00 88.56 96 ALA A N 1
ATOM 720 C CA . ALA A 1 96 ? 13.151 -1.868 -3.838 1.00 88.56 96 ALA A CA 1
ATOM 721 C C . ALA A 1 96 ? 12.275 -1.449 -5.008 1.00 88.56 96 ALA A C 1
ATOM 723 O O . ALA A 1 96 ? 11.497 -2.249 -5.521 1.00 88.56 96 ALA A O 1
ATOM 724 N N . LEU A 1 97 ? 12.427 -0.206 -5.454 1.00 89.12 97 LEU A N 1
ATOM 725 C CA . LEU A 1 97 ? 11.809 0.288 -6.677 1.00 89.12 97 LEU A CA 1
ATOM 726 C C . LEU A 1 97 ? 12.923 0.623 -7.662 1.00 89.12 97 LEU A C 1
ATOM 728 O O . LEU A 1 97 ? 13.758 1.465 -7.367 1.00 89.12 97 LEU A O 1
ATOM 732 N N . ASN A 1 98 ? 12.963 -0.044 -8.816 1.00 87.31 98 ASN A N 1
ATOM 733 C CA . ASN A 1 98 ? 14.036 0.122 -9.808 1.00 87.31 98 ASN A CA 1
ATOM 734 C C . ASN A 1 98 ? 15.451 -0.069 -9.225 1.00 87.31 98 ASN A C 1
ATOM 736 O O . ASN A 1 98 ? 16.386 0.624 -9.613 1.00 87.31 98 ASN A O 1
ATOM 740 N N . ALA A 1 99 ? 15.598 -1.036 -8.314 1.00 85.06 99 ALA A N 1
ATOM 741 C CA . ALA A 1 99 ? 16.818 -1.320 -7.554 1.00 85.06 99 ALA A CA 1
ATOM 742 C C . ALA A 1 99 ? 17.236 -0.256 -6.519 1.00 85.06 99 ALA A C 1
ATOM 744 O O . ALA A 1 99 ? 18.264 -0.449 -5.873 1.00 85.06 99 ALA A O 1
ATOM 745 N N . ASP A 1 100 ? 16.440 0.797 -6.293 1.00 86.75 100 ASP A N 1
ATOM 746 C CA . ASP A 1 100 ? 16.604 1.683 -5.136 1.00 86.75 100 ASP A CA 1
ATOM 747 C C . ASP A 1 100 ? 15.895 1.076 -3.914 1.00 86.75 100 ASP A C 1
ATOM 749 O O . ASP A 1 100 ? 14.660 0.985 -3.905 1.00 86.75 100 ASP A O 1
ATOM 753 N N . PRO A 1 101 ? 16.643 0.623 -2.888 1.00 88.88 101 PRO A N 1
ATOM 754 C CA . PRO A 1 101 ? 16.066 -0.018 -1.719 1.00 88.88 101 PRO A CA 1
ATOM 755 C C . PRO A 1 101 ? 15.432 1.003 -0.768 1.00 88.88 101 PRO A C 1
ATOM 757 O O . PRO A 1 101 ? 15.969 2.086 -0.533 1.00 88.88 101 PRO A O 1
ATOM 760 N N . PHE A 1 102 ? 14.315 0.623 -0.158 1.00 89.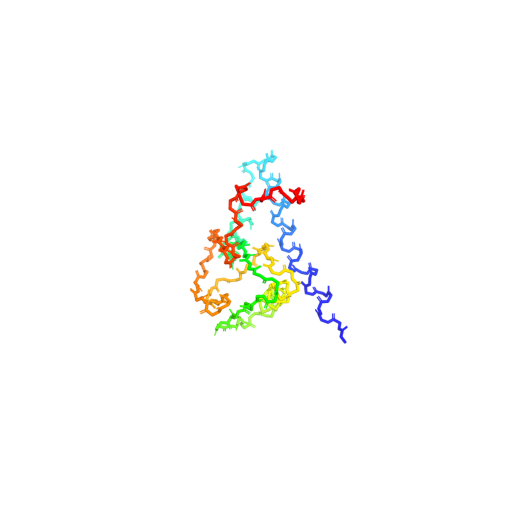25 102 PHE A N 1
ATOM 761 C CA . PHE A 1 102 ? 13.642 1.377 0.892 1.00 89.25 102 PHE A CA 1
ATOM 762 C C . PHE A 1 102 ? 12.968 0.437 1.895 1.00 89.25 102 PHE A C 1
ATOM 764 O O . PHE A 1 102 ? 12.653 -0.712 1.595 1.00 89.25 102 PHE A O 1
ATOM 771 N N . GLU A 1 103 ? 12.735 0.932 3.105 1.00 89.44 103 GLU A N 1
ATOM 772 C CA . GLU A 1 103 ? 12.095 0.169 4.174 1.00 89.44 103 GLU A CA 1
ATOM 773 C C . GLU A 1 103 ? 10.768 0.822 4.553 1.00 89.44 103 GLU A C 1
ATOM 775 O O . GLU A 1 103 ? 10.697 2.026 4.811 1.00 89.44 103 GLU A O 1
ATOM 780 N N . LEU A 1 104 ? 9.701 0.024 4.563 1.00 89.25 104 LEU A N 1
ATOM 781 C CA . LEU A 1 104 ? 8.376 0.466 4.971 1.00 89.25 104 LEU A CA 1
ATOM 782 C C . LEU A 1 104 ? 8.121 0.107 6.427 1.00 89.25 104 LEU A C 1
ATOM 784 O O . LEU A 1 104 ? 8.164 -1.062 6.811 1.00 89.25 104 LEU A O 1
ATOM 788 N N . THR A 1 105 ? 7.747 1.112 7.213 1.00 87.00 105 THR A N 1
ATOM 789 C CA . THR A 1 105 ? 7.296 0.922 8.594 1.00 87.00 105 THR A CA 1
ATOM 790 C C . THR A 1 105 ? 5.773 0.994 8.659 1.00 87.00 105 THR A C 1
ATOM 792 O O . THR A 1 105 ? 5.146 1.805 7.976 1.00 87.00 105 THR A O 1
ATOM 795 N N . ALA A 1 106 ? 5.146 0.158 9.488 1.00 84.75 106 ALA A N 1
ATOM 796 C CA . ALA A 1 106 ? 3.702 0.232 9.694 1.00 84.75 106 ALA A CA 1
ATOM 797 C C . ALA A 1 106 ? 3.299 1.608 10.250 1.00 84.75 106 ALA A C 1
ATOM 799 O O . ALA A 1 106 ? 4.022 2.206 11.047 1.00 84.75 106 ALA A O 1
ATOM 800 N N . GLY A 1 107 ? 2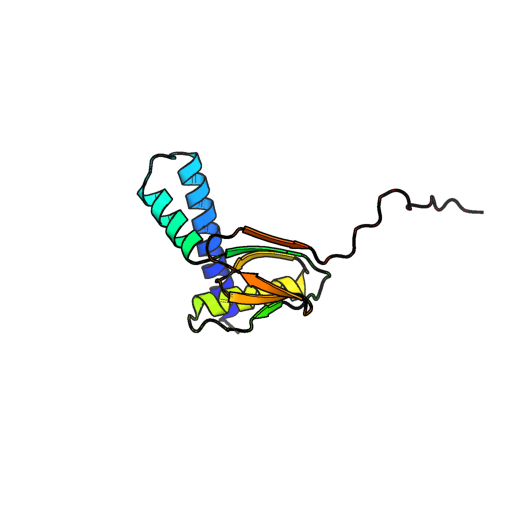.155 2.127 9.810 1.00 79.06 107 GLY A N 1
ATOM 801 C CA . GLY A 1 107 ? 1.647 3.440 10.213 1.00 79.06 107 GLY A CA 1
ATOM 802 C C . GLY A 1 107 ? 2.333 4.617 9.523 1.00 79.06 107 GLY A C 1
ATOM 803 O O . GLY A 1 107 ? 1.909 5.759 9.698 1.00 79.06 107 GLY A O 1
ATOM 804 N N . GLN A 1 108 ? 3.362 4.363 8.713 1.00 84.00 108 GLN A N 1
ATOM 805 C CA . GLN A 1 108 ? 4.033 5.389 7.931 1.00 84.00 108 GLN A CA 1
ATOM 806 C C . GLN A 1 108 ? 3.248 5.709 6.653 1.00 84.00 108 GLN A C 1
ATOM 808 O O . GLN A 1 108 ? 2.669 4.828 6.013 1.00 84.00 108 GLN A O 1
ATOM 813 N N . VAL A 1 109 ? 3.275 6.985 6.263 1.00 84.94 109 VAL A N 1
ATOM 814 C CA . VAL A 1 109 ? 2.960 7.424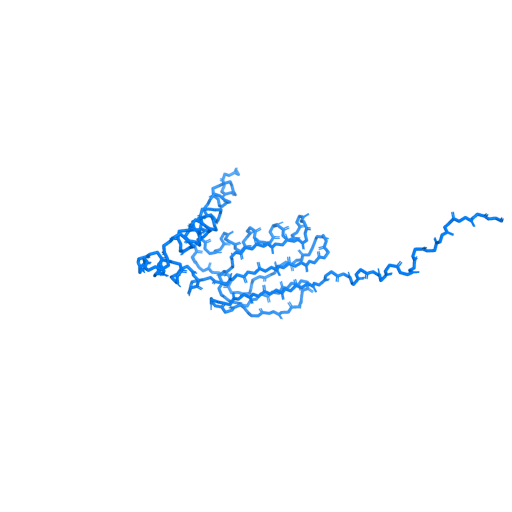 4.901 1.00 84.94 109 VAL A CA 1
ATOM 815 C C . VAL A 1 109 ? 4.286 7.601 4.169 1.00 84.94 109 VAL A C 1
ATOM 817 O O . VAL A 1 109 ? 5.116 8.408 4.586 1.00 84.94 109 VAL A O 1
ATOM 820 N N . PHE A 1 110 ? 4.507 6.808 3.128 1.00 85.81 110 PHE A N 1
ATOM 821 C CA . PHE A 1 110 ? 5.733 6.801 2.341 1.00 85.81 110 PHE A CA 1
ATOM 822 C C . PHE A 1 110 ? 5.424 7.211 0.903 1.00 85.81 110 PHE A C 1
ATOM 824 O O . PHE A 1 110 ? 4.570 6.614 0.248 1.00 85.81 110 PHE A O 1
ATOM 831 N N . GLU A 1 111 ? 6.115 8.231 0.411 1.00 89.25 111 GLU A N 1
ATOM 832 C CA . GLU A 1 111 ? 5.973 8.711 -0.960 1.00 89.25 111 GLU A CA 1
ATOM 833 C C . GLU A 1 111 ? 7.336 8.662 -1.646 1.00 89.25 111 GLU A C 1
ATOM 835 O O . GLU A 1 111 ? 8.321 9.168 -1.107 1.00 89.25 111 GLU A O 1
ATOM 840 N N . LEU A 1 112 ? 7.390 8.037 -2.820 1.00 86.00 112 LEU A N 1
ATOM 841 C CA . LEU A 1 112 ? 8.602 7.909 -3.621 1.00 86.00 112 LEU A CA 1
ATOM 842 C C . LEU A 1 112 ? 8.254 8.169 -5.085 1.00 86.00 112 LEU A C 1
ATOM 844 O O . LEU A 1 112 ? 7.466 7.427 -5.673 1.00 86.00 112 LEU A O 1
ATOM 848 N N . ASP A 1 113 ? 8.842 9.217 -5.660 1.00 87.06 113 ASP A N 1
ATOM 849 C CA . ASP A 1 113 ? 8.739 9.538 -7.085 1.00 87.06 113 ASP A CA 1
ATOM 850 C C . ASP A 1 113 ? 10.129 9.429 -7.723 1.00 87.06 113 ASP A C 1
ATOM 852 O O . ASP A 1 113 ? 11.012 10.243 -7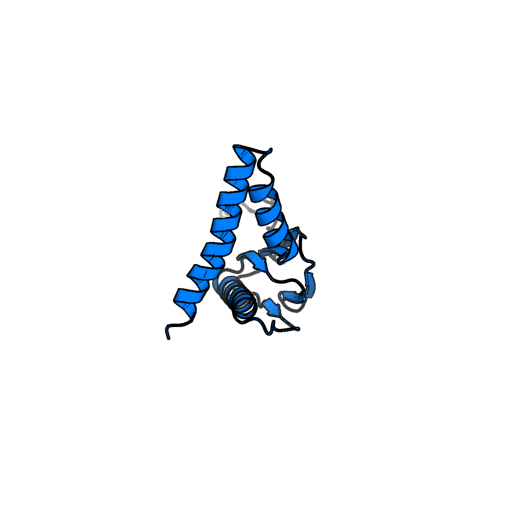.458 1.00 87.06 113 ASP A O 1
ATOM 856 N N . LEU A 1 114 ? 10.313 8.387 -8.533 1.00 83.44 114 LEU A N 1
ATOM 857 C CA . LEU A 1 114 ? 11.500 8.130 -9.352 1.00 83.44 114 LEU A CA 1
ATOM 858 C C . LEU A 1 114 ? 11.240 8.425 -10.837 1.00 83.44 114 LEU A C 1
ATOM 860 O O . LEU A 1 114 ? 11.996 7.979 -11.700 1.00 83.44 114 LEU A O 1
ATOM 864 N N . SER A 1 115 ? 10.154 9.128 -11.167 1.00 76.94 115 SER A N 1
ATOM 865 C CA . SER A 1 115 ? 9.936 9.595 -12.538 1.00 76.94 115 SER A CA 1
ATOM 866 C C . SER A 1 115 ? 11.027 10.599 -12.918 1.00 76.94 115 SER A C 1
ATOM 868 O O . SER A 1 115 ? 11.472 11.363 -12.054 1.00 76.94 115 SER A O 1
ATOM 870 N N . PRO A 1 116 ? 11.437 10.669 -14.197 1.00 69.50 116 PRO A N 1
ATOM 871 C CA . PRO A 1 116 ? 12.284 11.761 -14.655 1.00 69.50 116 PRO A CA 1
ATOM 872 C C . PRO A 1 116 ? 11.619 13.087 -14.279 1.00 69.50 116 PRO A C 1
ATOM 874 O O . PRO A 1 116 ? 10.404 13.241 -14.440 1.00 69.50 116 PRO A O 1
ATOM 877 N N . ALA A 1 117 ? 12.410 14.025 -13.747 1.00 63.69 117 ALA A N 1
ATOM 878 C CA . ALA A 1 117 ? 11.935 15.372 -13.473 1.00 63.69 117 ALA A CA 1
ATOM 879 C C . ALA A 1 117 ? 11.266 15.895 -14.747 1.00 63.69 117 ALA A C 1
ATOM 881 O O . ALA A 1 117 ? 11.902 15.940 -15.802 1.00 63.69 117 ALA A O 1
ATOM 882 N N . GLU A 1 118 ? 9.977 16.223 -14.657 1.00 57.06 118 GLU A N 1
ATOM 883 C CA . GLU A 1 118 ? 9.278 16.890 -15.747 1.00 57.06 118 GLU A CA 1
ATOM 884 C C . GLU A 1 118 ? 10.129 18.117 -16.109 1.00 57.06 118 GLU A C 1
ATOM 886 O O . GLU A 1 118 ? 10.439 18.912 -15.210 1.00 57.06 118 GLU A O 1
ATOM 891 N N . PRO A 1 119 ? 10.621 18.237 -17.357 1.00 57.06 119 PRO A N 1
ATOM 892 C CA . PRO A 1 119 ? 11.428 19.387 -17.716 1.00 57.06 119 PRO A CA 1
ATOM 893 C C . PRO A 1 119 ? 10.589 20.635 -17.424 1.00 57.06 119 PRO A C 1
ATOM 895 O O . PRO A 1 119 ? 9.400 20.659 -17.767 1.00 57.06 119 PRO A O 1
ATOM 898 N N . PRO A 1 120 ? 11.155 21.650 -16.745 1.00 60.91 120 PRO A N 1
ATOM 899 C CA . PRO A 1 120 ? 10.415 22.857 -16.425 1.00 60.91 120 PRO A CA 1
ATOM 900 C C . PRO A 1 120 ? 9.803 23.431 -17.713 1.00 60.91 120 PRO A C 1
ATOM 902 O O . PRO A 1 120 ? 10.420 23.330 -18.777 1.00 60.91 120 PRO A O 1
ATOM 905 N N . PRO A 1 121 ? 8.610 24.048 -17.647 1.00 62.66 121 PRO A N 1
ATOM 906 C CA . PRO A 1 121 ? 7.845 24.483 -18.822 1.00 62.66 121 PRO A CA 1
ATOM 907 C C . PRO A 1 121 ? 8.514 25.566 -19.708 1.00 62.66 121 PRO A C 1
ATOM 909 O O . PRO A 1 121 ? 7.851 26.138 -20.569 1.00 62.66 121 PRO A O 1
ATOM 912 N N . GLU A 1 122 ? 9.810 25.849 -19.547 1.00 55.16 122 GLU A N 1
ATOM 913 C CA . GLU A 1 122 ? 10.580 26.833 -20.322 1.00 55.16 122 GLU A CA 1
ATOM 914 C C . GLU A 1 122 ? 11.218 26.293 -21.616 1.00 55.16 122 GLU A C 1
ATOM 916 O O . GLU A 1 122 ? 11.561 27.089 -22.486 1.00 55.16 122 GLU A O 1
ATOM 921 N N . GLU A 1 123 ? 11.329 24.973 -21.813 1.00 51.59 123 GLU A N 1
ATOM 922 C CA . GLU A 1 123 ? 11.913 24.394 -23.043 1.00 51.59 123 GLU A CA 1
ATOM 923 C C . GLU A 1 123 ? 10.876 23.916 -24.073 1.00 51.59 123 GLU A C 1
ATOM 925 O O . GLU A 1 123 ? 11.198 23.197 -25.022 1.00 51.59 123 GLU A O 1
ATOM 930 N N . ALA A 1 124 ? 9.625 24.371 -23.965 1.00 55.88 124 ALA A N 1
ATOM 931 C CA . ALA A 1 124 ? 8.690 24.332 -25.086 1.00 55.88 124 ALA A CA 1
ATOM 932 C C . ALA A 1 124 ? 9.135 25.356 -26.146 1.00 55.88 124 ALA A C 1
ATOM 934 O O . ALA A 1 124 ? 8.518 26.405 -26.322 1.00 55.88 124 ALA A O 1
ATOM 935 N N . VAL A 1 125 ? 10.244 25.067 -26.834 1.00 63.75 125 VAL A N 1
ATOM 936 C CA . VAL A 1 125 ? 10.735 25.865 -27.957 1.00 63.75 125 VAL A CA 1
ATOM 937 C C . VAL A 1 125 ? 9.577 25.990 -28.950 1.00 63.75 125 VAL A C 1
ATOM 939 O O . VAL A 1 125 ? 9.108 24.964 -29.457 1.00 63.75 125 VAL A O 1
ATOM 942 N N . PRO A 1 126 ? 9.069 27.202 -29.240 1.00 54.56 126 PRO A N 1
ATOM 943 C CA . PRO A 1 126 ? 8.019 27.351 -30.227 1.00 54.56 126 PRO A CA 1
ATOM 944 C C . PRO A 1 126 ? 8.566 26.893 -31.579 1.00 54.56 126 PRO A C 1
ATOM 946 O O . PRO A 1 126 ? 9.432 27.527 -32.182 1.00 54.56 126 PRO A O 1
ATOM 949 N N . ILE A 1 127 ? 8.048 25.760 -32.057 1.00 64.44 127 ILE A N 1
ATOM 950 C CA . ILE A 1 127 ? 8.279 25.246 -33.406 1.00 64.44 127 ILE A CA 1
ATOM 951 C C . ILE A 1 127 ? 7.505 26.139 -34.383 1.00 64.44 127 ILE A C 1
ATOM 953 O O . ILE A 1 127 ? 6.473 25.752 -34.926 1.00 64.44 127 ILE A O 1
ATOM 957 N N . TRP A 1 128 ? 8.009 27.342 -34.631 1.00 64.69 128 TRP A N 1
ATOM 958 C CA . TRP A 1 128 ? 7.716 28.109 -35.840 1.00 64.69 128 TRP A CA 1
ATOM 959 C C . TRP A 1 128 ? 9.052 28.279 -36.567 1.00 64.69 128 TRP A C 1
ATOM 961 O O . TRP A 1 128 ? 9.870 29.119 -36.226 1.00 64.69 128 TRP A O 1
ATOM 971 N N . LYS A 1 129 ? 9.456 27.255 -37.324 1.00 49.97 129 LYS A N 1
ATOM 972 C CA . LYS A 1 129 ? 9.404 27.236 -38.796 1.00 49.97 129 LYS A CA 1
ATOM 973 C C . LYS A 1 129 ? 10.028 28.475 -39.465 1.00 49.97 129 LYS A C 1
ATOM 975 O O . LYS A 1 129 ? 9.345 29.477 -39.613 1.00 49.97 129 LYS A O 1
ATOM 980 N N . ARG A 1 130 ? 11.220 28.208 -40.023 1.00 46.56 130 ARG A N 1
ATOM 981 C CA . ARG A 1 130 ? 11.824 28.706 -41.278 1.00 46.56 130 ARG A CA 1
ATOM 982 C C . ARG A 1 130 ? 12.181 30.180 -41.405 1.00 46.56 130 ARG A C 1
ATOM 984 O O . ARG A 1 130 ? 11.263 31.018 -41.429 1.00 46.56 130 ARG A O 1
#

Secondary structure (DSSP, 8-state):
--HHHHHHHHHHHHHHHHHHHHHHHHH-TT-HHHHHHHHHHHTT-EEEEEE-STT--EEESS--SSHHHHHHHHHHHHHHHHHSEEEEEE-SEEEEETTEEEEEPTT-EEEEE-SPPPPPTT--------

Foldseek 3Di:
DPVLVVLCVVQVCLQVLLVVLVVVCVVPVPPVVSVVVNVVSLQFWEWEKFAEPAQKAKAFDPQDPPPNQNSVSVVQRVCCNHPRIDTGIHGFGWMDINNNIDTGHRNHYYYYHHYPDPPPPPPPPPPDDD